Protein AF-A0A536AG53-F1 (afdb_monomer)

Radius of gyration: 22.75 Å; Cα contacts (8 Å, |Δi|>4): 188; chains: 1; bounding box: 49×45×79 Å

Secondary structure (DSSP, 8-state):
---------S-SHHHHHHHHHHHHH--SSEEEEEE-SSHHHHHHHHHHHHTT-EEEEEE-----STTHHHHHHHHHHHHHHHT--EEE--EE----HHHHHHHHHHHHHTT--GGGGG---SEETTEE-TTTT--HHHHHHHHHTTT------GGGG-TTSHHHHIIIIIHHHH--

Mean predicted aligned error: 12.61 Å

pLDDT: mean 75.37, std 14.5, range [31.3, 92.56]

Solvent-accessible surface area (backbone atoms only — not comparable to full-atom values): 10532 Å² total; per-residue (Å²): 137,85,81,82,78,81,79,82,74,81,82,58,57,69,32,52,54,53,50,57,56,47,63,76,75,49,95,62,81,64,46,80,39,70,31,71,64,45,70,68,36,48,50,53,53,49,32,42,51,75,65,67,51,51,54,35,40,34,42,59,77,80,71,84,56,94,63,52,76,57,41,54,49,52,47,50,54,50,27,63,73,73,72,36,57,72,48,80,64,68,49,76,42,91,44,27,31,57,58,34,52,44,48,29,52,52,26,52,78,69,68,43,59,76,80,43,60,71,53,70,69,55,62,57,87,51,40,35,28,88,33,42,88,39,44,65,69,56,53,51,49,60,30,56,79,65,74,53,82,79,86,79,64,70,73,72,72,39,63,87,41,69,62,40,36,36,63,70,56,49,50,66,59,68,77,106

Foldseek 3Di:
DDDDPDPDDPDLPVLVVLVVVCVVPDPDQEEEQEAQLDPVSLVSVVSPLVNVGRYAYEYDDPLPDPCSVVSVVVVVVSCVVSVHHYDYAQDEDQDALLNQVLQQVVCVVVPNPPVSNPTDDCDDPSYGHPHHDPDVVNVVVVCVVVVHDDDDDPVLCDVVDSSSCCVPPVPVVVVD

Structure (mmCIF, N/CA/C/O backbone):
data_AF-A0A536AG53-F1
#
_entry.id   AF-A0A536AG53-F1
#
loop_
_atom_site.group_PDB
_atom_site.id
_atom_site.type_symbol
_atom_site.label_atom_id
_atom_site.label_alt_id
_atom_site.label_comp_id
_atom_site.label_asym_id
_atom_site.label_entity_id
_atom_site.label_seq_id
_atom_site.pdbx_PDB_ins_code
_atom_site.Cartn_x
_atom_site.Cartn_y
_atom_site.Cartn_z
_atom_site.occupancy
_atom_site.B_iso_or_equiv
_atom_site.auth_seq_id
_atom_site.auth_comp_id
_atom_site.auth_asym_id
_atom_site.auth_atom_id
_atom_site.pdbx_PDB_model_num
ATOM 1 N N . MET A 1 1 ? -5.185 10.604 48.734 1.00 37.31 1 MET A N 1
ATOM 2 C CA . MET A 1 1 ? -6.315 10.344 47.817 1.00 37.31 1 MET A CA 1
ATOM 3 C C . MET A 1 1 ? -6.305 11.455 46.786 1.00 37.31 1 MET A C 1
ATOM 5 O O . MET A 1 1 ? -6.658 12.579 47.110 1.00 37.31 1 MET A O 1
ATOM 9 N N . GLY A 1 2 ? -5.699 11.176 45.631 1.00 32.25 2 GLY A N 1
ATOM 10 C CA . GLY A 1 2 ? -5.398 12.172 44.605 1.00 32.25 2 GLY A CA 1
ATOM 11 C C . GLY A 1 2 ? -6.642 12.556 43.814 1.00 32.25 2 GLY A C 1
ATOM 12 O O . GLY A 1 2 ? -7.391 11.699 43.358 1.00 32.25 2 GLY A O 1
ATOM 13 N N . SER A 1 3 ? -6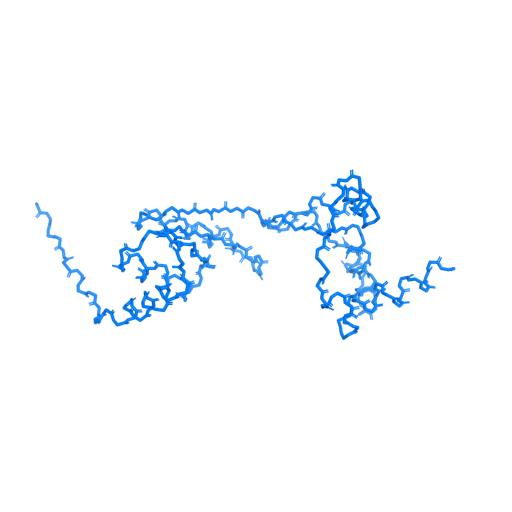.832 13.861 43.685 1.00 31.41 3 SER A N 1
ATOM 14 C CA . SER A 1 3 ? -7.812 14.552 42.860 1.00 31.41 3 SER A CA 1
ATOM 15 C C . SER A 1 3 ? -7.705 14.145 41.386 1.00 31.41 3 SER A C 1
ATOM 17 O O . SER A 1 3 ? -6.724 14.479 40.719 1.00 31.41 3 SER A O 1
ATOM 19 N N . HIS A 1 4 ? -8.730 13.475 40.857 1.00 32.75 4 HIS A N 1
ATOM 20 C CA . HIS A 1 4 ? -8.936 13.370 39.415 1.00 32.75 4 HIS A CA 1
ATOM 21 C C . HIS A 1 4 ? -9.435 14.721 38.897 1.00 32.75 4 HIS A C 1
ATOM 23 O O . HIS A 1 4 ? -10.598 15.080 39.063 1.00 32.75 4 HIS A O 1
ATOM 29 N N . SER A 1 5 ? -8.515 15.486 38.310 1.00 31.30 5 SER A N 1
ATOM 30 C CA . SER A 1 5 ? -8.828 16.671 37.517 1.00 31.30 5 SER A CA 1
ATOM 31 C C . SER A 1 5 ? -9.654 16.242 36.304 1.00 31.30 5 SER A C 1
ATOM 33 O O . SER A 1 5 ? -9.164 15.518 35.436 1.00 31.30 5 SER A O 1
ATOM 35 N N . ALA A 1 6 ? -10.923 16.648 36.280 1.00 39.31 6 ALA A N 1
ATOM 36 C CA . ALA A 1 6 ? -11.779 16.565 35.111 1.00 39.31 6 ALA A CA 1
ATOM 37 C C . ALA A 1 6 ? -11.232 17.529 34.052 1.00 39.31 6 ALA A C 1
ATOM 39 O O . ALA A 1 6 ? -11.414 18.744 34.135 1.00 39.31 6 ALA A O 1
ATOM 40 N N . PHE A 1 7 ? -10.523 16.977 33.071 1.00 36.44 7 PHE A N 1
ATOM 41 C CA . PHE A 1 7 ? -10.135 17.696 31.869 1.00 36.44 7 PHE A CA 1
ATOM 42 C C . PHE A 1 7 ? -11.410 17.905 31.038 1.00 36.44 7 PHE A C 1
ATOM 44 O O . PHE A 1 7 ? -11.862 17.002 30.338 1.00 36.44 7 PHE A O 1
ATOM 51 N N . LEU A 1 8 ? -12.054 19.063 31.198 1.00 39.12 8 LEU A N 1
ATOM 52 C CA . LEU A 1 8 ? -13.128 19.523 30.318 1.00 39.12 8 LEU A CA 1
ATOM 53 C C . LEU A 1 8 ? -12.577 19.614 28.885 1.00 39.12 8 LEU A C 1
ATOM 55 O O . LEU A 1 8 ? -11.719 20.452 28.610 1.00 39.12 8 LEU A O 1
ATOM 59 N N . ALA A 1 9 ? -13.049 18.744 27.990 1.00 43.88 9 ALA A N 1
ATOM 60 C CA . ALA A 1 9 ? -12.758 18.829 26.562 1.00 43.88 9 ALA A CA 1
ATOM 61 C C . ALA A 1 9 ? -13.658 19.895 25.890 1.00 43.88 9 ALA A C 1
ATOM 63 O O . ALA A 1 9 ? -14.809 20.062 26.304 1.00 43.88 9 ALA A O 1
ATOM 64 N N . PRO A 1 10 ? -13.160 20.628 24.877 1.00 45.66 10 PRO A N 1
ATOM 65 C CA . PRO A 1 10 ? -13.875 21.732 24.242 1.00 45.66 10 PRO A CA 1
ATOM 66 C C . PRO A 1 10 ? 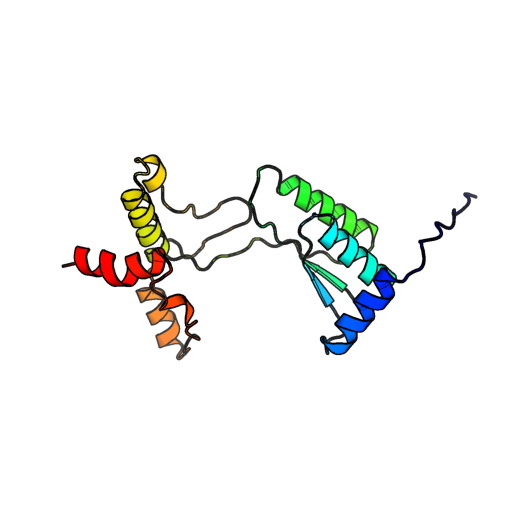-14.976 21.221 23.296 1.00 45.66 10 PRO A C 1
ATOM 68 O O . PRO A 1 10 ? -14.693 20.493 22.354 1.00 45.66 10 PRO A O 1
ATOM 71 N N . ASP A 1 11 ? -16.225 21.620 23.548 1.00 55.00 11 ASP A N 1
ATOM 72 C CA . ASP A 1 11 ? -17.434 21.625 22.696 1.00 55.00 11 ASP A CA 1
ATOM 73 C C . ASP A 1 11 ? -17.828 20.403 21.821 1.00 55.00 11 ASP A C 1
ATOM 75 O O . ASP A 1 11 ? -18.869 20.469 21.167 1.00 55.00 11 ASP A O 1
ATOM 79 N N . GLY A 1 12 ? -17.096 19.282 21.789 1.00 57.78 12 GLY A N 1
ATOM 80 C CA . GLY A 1 12 ? -17.532 17.973 21.241 1.00 57.78 12 GLY A CA 1
ATOM 81 C C . GLY A 1 12 ? -17.952 17.932 19.756 1.00 57.78 12 GLY A C 1
ATOM 82 O O . GLY A 1 12 ? -18.480 16.931 19.249 1.00 57.78 12 GLY A O 1
ATOM 83 N N . ARG A 1 13 ? -17.812 19.054 19.043 1.00 70.25 13 ARG A N 1
ATOM 84 C CA . ARG A 1 13 ? -18.371 19.266 17.702 1.00 70.25 13 ARG A CA 1
ATOM 85 C C . ARG A 1 13 ? -17.629 18.447 16.650 1.00 70.25 13 ARG A C 1
ATOM 87 O O . ARG A 1 13 ? -18.257 17.964 15.707 1.00 70.25 13 ARG A O 1
ATOM 94 N N . PHE A 1 14 ? -16.312 18.308 16.788 1.00 59.31 14 PHE A N 1
ATOM 95 C CA . PHE A 1 14 ? -15.472 17.589 15.830 1.00 59.31 14 PHE A CA 1
ATOM 96 C C . PHE A 1 14 ? -15.761 16.081 15.864 1.00 59.31 14 PHE A C 1
ATOM 98 O O . PHE A 1 14 ? -15.963 15.455 14.820 1.00 59.31 14 PHE A O 1
ATOM 105 N N . GLU A 1 15 ? -15.895 15.526 17.063 1.00 66.94 15 GLU A N 1
ATOM 106 C CA . GLU A 1 15 ? -16.233 14.134 17.359 1.00 66.94 15 GLU A CA 1
ATOM 107 C C . GLU A 1 15 ? -17.618 13.799 16.803 1.00 66.94 15 GLU A C 1
ATOM 109 O O . GLU A 1 15 ? -17.793 12.825 16.064 1.00 66.94 15 GLU A O 1
ATOM 114 N N . THR A 1 16 ? -18.593 14.666 17.091 1.00 59.56 16 THR A N 1
ATOM 115 C CA . THR A 1 16 ? -19.988 14.504 16.665 1.00 59.56 16 THR A CA 1
ATOM 116 C C . THR A 1 16 ? -20.115 14.466 15.141 1.00 59.56 16 THR A C 1
ATOM 118 O O . THR A 1 16 ? -20.754 13.565 14.593 1.00 59.56 16 THR A O 1
ATOM 121 N N . LEU A 1 17 ? -19.480 15.409 14.434 1.00 55.19 17 LEU A N 1
ATOM 122 C CA . LEU A 1 17 ? -19.538 15.480 12.969 1.00 55.19 17 LEU A CA 1
ATOM 123 C C . LEU A 1 17 ? -18.816 14.304 12.302 1.00 55.19 17 LEU A C 1
ATOM 125 O O . LEU A 1 17 ? -19.332 13.728 11.341 1.00 55.19 17 LEU A O 1
ATOM 129 N N . THR A 1 18 ? -17.650 13.926 12.829 1.00 57.41 18 THR A N 1
ATOM 130 C CA . THR A 1 18 ? -16.867 12.790 12.323 1.00 57.41 18 THR A CA 1
ATOM 131 C C . THR A 1 18 ? -17.654 11.487 12.458 1.00 57.41 18 THR A C 1
ATOM 133 O O . THR A 1 18 ? -17.761 10.712 11.503 1.00 57.41 18 THR A O 1
ATOM 136 N N . ASN A 1 19 ? -18.274 11.266 13.619 1.00 60.47 19 ASN A N 1
ATOM 137 C CA . ASN A 1 19 ? -19.044 10.056 13.878 1.00 60.47 19 ASN A CA 1
ATOM 138 C C . ASN A 1 19 ? -20.324 9.982 13.028 1.00 60.47 19 ASN A C 1
ATOM 140 O O . ASN A 1 19 ? -20.635 8.924 12.479 1.00 60.47 19 ASN A O 1
ATOM 144 N N . ALA A 1 20 ? -21.029 11.106 12.861 1.00 58.53 20 ALA A N 1
ATOM 145 C C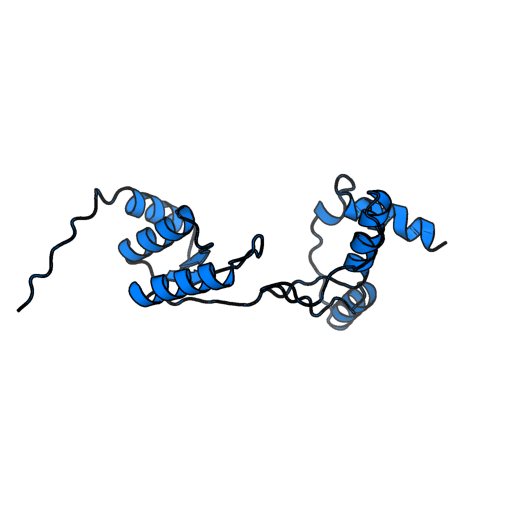A . ALA A 1 20 ? -22.224 11.180 12.021 1.00 58.53 20 ALA A CA 1
ATOM 146 C C . ALA A 1 20 ? -21.932 10.813 10.555 1.00 58.53 20 ALA A C 1
ATOM 148 O O . ALA A 1 20 ? -22.722 10.105 9.931 1.00 58.53 20 ALA A O 1
ATOM 149 N N . ARG A 1 21 ? -20.777 11.238 10.019 1.00 59.53 21 ARG A N 1
ATOM 150 C CA . ARG A 1 21 ? -20.347 10.917 8.647 1.00 59.53 21 ARG A CA 1
ATOM 151 C C . ARG A 1 21 ? -19.980 9.440 8.476 1.00 59.53 21 ARG A C 1
ATOM 153 O O . ARG A 1 21 ? -20.323 8.826 7.479 1.00 59.53 21 ARG A O 1
ATOM 160 N N . LEU A 1 22 ? -19.317 8.836 9.460 1.00 57.62 22 LEU A N 1
ATOM 161 C CA . LEU A 1 22 ? -18.980 7.407 9.399 1.00 57.62 22 LEU A CA 1
ATOM 162 C C . LEU A 1 22 ? -20.205 6.507 9.574 1.00 57.62 22 LEU A C 1
ATOM 164 O O . LEU A 1 22 ? -20.262 5.429 8.985 1.00 57.62 22 LEU A O 1
ATOM 168 N N . ALA A 1 23 ? -21.184 6.936 10.372 1.00 58.97 23 ALA A N 1
ATOM 169 C CA . ALA A 1 23 ? -22.430 6.202 10.570 1.00 58.97 23 ALA A CA 1
ATOM 170 C C . ALA A 1 23 ? -23.286 6.110 9.292 1.00 58.97 23 ALA A C 1
ATOM 172 O O . ALA A 1 23 ? -24.032 5.142 9.155 1.00 58.97 23 ALA A O 1
ATOM 173 N N . SER A 1 24 ? -23.169 7.060 8.353 1.00 55.12 24 SER A N 1
ATOM 174 C CA . SER A 1 24 ? -23.856 6.971 7.055 1.00 55.12 24 SER A CA 1
ATOM 175 C C . SER A 1 24 ? -23.180 6.012 6.071 1.00 55.12 24 SER A C 1
ATOM 177 O O . SER A 1 24 ? -23.864 5.440 5.224 1.00 55.12 24 SER A O 1
ATOM 179 N N . ASP A 1 25 ? -21.864 5.808 6.199 1.00 56.38 25 ASP A N 1
ATOM 180 C CA . ASP A 1 25 ? -21.046 5.157 5.166 1.00 56.38 25 ASP A CA 1
ATOM 181 C C . ASP A 1 25 ? -20.599 3.729 5.540 1.00 56.38 25 ASP A C 1
ATOM 183 O O . ASP A 1 25 ? -20.334 2.906 4.659 1.00 56.38 25 ASP A O 1
ATOM 187 N N . VAL A 1 26 ? -20.534 3.388 6.834 1.00 56.00 26 VAL A N 1
ATOM 188 C CA . VAL A 1 26 ? -19.971 2.114 7.316 1.00 56.00 26 VAL A CA 1
ATOM 189 C C . VAL A 1 26 ? -21.044 1.261 7.996 1.00 56.00 26 VAL A C 1
ATOM 191 O O . VAL A 1 26 ? -21.507 1.567 9.090 1.00 56.00 26 VAL A O 1
ATOM 194 N N . ARG A 1 27 ? -21.411 0.132 7.367 1.00 56.09 27 ARG A N 1
ATOM 195 C CA . ARG A 1 27 ? -22.389 -0.840 7.910 1.00 56.09 27 ARG A CA 1
ATOM 196 C C . ARG A 1 27 ? -21.846 -1.706 9.059 1.00 56.09 27 ARG A C 1
ATOM 198 O O . ARG A 1 27 ? -22.620 -2.416 9.690 1.00 56.09 27 ARG A O 1
ATOM 205 N N . ASN A 1 28 ? -20.533 -1.700 9.292 1.00 57.03 28 ASN A N 1
ATOM 206 C CA . ASN A 1 28 ? -19.843 -2.608 10.214 1.00 57.03 28 ASN A CA 1
ATOM 207 C C . ASN A 1 28 ? -19.613 -1.951 11.594 1.00 57.03 28 ASN A C 1
ATOM 209 O O . ASN A 1 28 ? -19.325 -0.754 11.638 1.00 57.03 28 ASN A O 1
ATOM 213 N N . PRO A 1 29 ? -19.680 -2.696 12.717 1.00 70.12 29 PRO A N 1
ATOM 214 C CA . PRO A 1 29 ? -19.586 -2.110 14.055 1.00 70.12 29 PRO A CA 1
ATOM 215 C C . PRO A 1 29 ? -18.163 -1.672 14.429 1.00 70.12 29 PRO A C 1
ATOM 217 O O . PRO A 1 29 ? -18.021 -0.781 15.263 1.00 70.12 29 PRO A O 1
ATOM 220 N N . ARG A 1 30 ? -17.131 -2.248 13.788 1.00 76.06 30 ARG A N 1
ATOM 221 C CA . ARG A 1 30 ? -15.715 -1.966 14.054 1.00 76.06 30 ARG A CA 1
ATOM 222 C C . ARG A 1 30 ? -15.065 -1.155 12.932 1.00 76.06 30 ARG A C 1
ATOM 224 O O . ARG A 1 30 ? -15.091 -1.577 11.775 1.00 76.06 30 ARG A O 1
ATOM 231 N N . VAL A 1 31 ? -14.444 -0.028 13.276 1.00 79.19 31 VAL A N 1
ATOM 232 C CA . VAL A 1 31 ? -13.792 0.894 12.328 1.00 79.19 31 VAL A CA 1
ATOM 233 C C . VAL A 1 31 ? -12.273 0.725 12.378 1.00 79.19 31 VAL A C 1
ATOM 235 O O . VAL A 1 31 ? -11.667 0.833 13.442 1.00 79.19 31 VAL A O 1
ATOM 238 N N . LEU A 1 32 ? -11.645 0.483 11.224 1.00 79.56 32 LEU A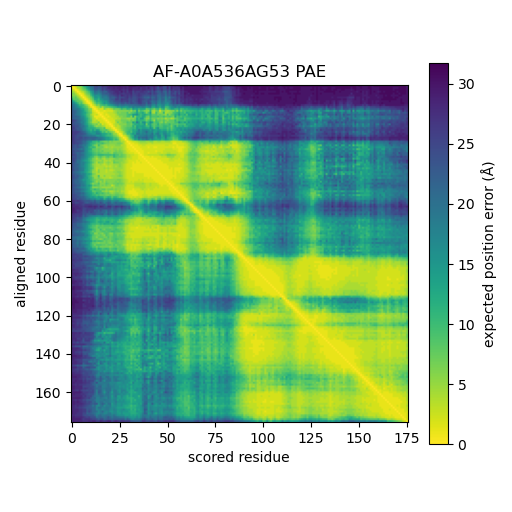 N 1
ATOM 239 C CA . LEU A 1 32 ? -10.188 0.504 11.090 1.00 79.56 32 LEU A CA 1
ATOM 240 C C . LEU A 1 32 ? -9.727 1.933 10.781 1.00 79.56 32 LEU A C 1
ATOM 242 O O . LEU A 1 32 ? -10.104 2.498 9.755 1.00 79.56 32 LEU A O 1
ATOM 246 N N . VAL A 1 33 ? -8.910 2.514 11.655 1.00 80.88 33 VAL A N 1
ATOM 247 C CA . VAL A 1 33 ? -8.407 3.885 11.526 1.00 80.88 33 VAL A CA 1
ATOM 248 C C . VAL A 1 33 ? -6.960 3.839 11.055 1.00 80.88 33 VAL A C 1
ATOM 250 O O . VAL A 1 33 ? -6.093 3.330 11.762 1.00 80.88 33 VAL A O 1
ATOM 253 N N . ALA A 1 34 ? -6.685 4.374 9.867 1.00 81.38 34 ALA A N 1
ATOM 254 C CA . ALA A 1 34 ? -5.320 4.517 9.375 1.00 81.38 34 ALA A CA 1
ATOM 255 C C . ALA A 1 34 ? -4.615 5.669 10.112 1.00 81.38 34 ALA A C 1
ATOM 257 O O . ALA A 1 34 ? -5.020 6.826 9.999 1.00 81.38 34 ALA A O 1
ATOM 258 N N . VAL A 1 35 ? -3.555 5.357 10.858 1.00 81.31 35 VAL A N 1
ATOM 259 C CA . VAL A 1 35 ? -2.794 6.328 11.655 1.00 81.31 35 VAL A CA 1
ATOM 260 C C . VAL A 1 35 ? -1.417 6.486 11.035 1.00 81.31 35 VAL A C 1
ATOM 262 O O . VAL A 1 35 ? -0.632 5.550 11.058 1.00 81.31 35 VAL A O 1
ATOM 265 N N . SER A 1 36 ? -1.089 7.653 10.485 1.00 77.38 36 SER A N 1
ATOM 266 C CA . SER A 1 36 ? 0.238 7.906 9.895 1.00 77.38 36 SER A CA 1
ATOM 267 C C . SER A 1 36 ? 1.260 8.410 10.918 1.00 77.38 36 SER A C 1
ATOM 269 O O . SER A 1 36 ? 2.448 8.465 10.619 1.00 77.38 36 SER A O 1
ATOM 271 N N . GLY A 1 37 ? 0.796 8.797 12.112 1.00 74.25 37 GLY A N 1
ATOM 272 C CA . GLY A 1 37 ? 1.585 9.494 13.132 1.00 74.25 37 GLY A CA 1
ATOM 273 C C . GLY A 1 37 ? 1.579 11.020 12.982 1.00 74.25 37 GLY A C 1
ATOM 274 O O . GLY A 1 37 ? 2.135 11.723 13.820 1.00 74.25 37 GLY A O 1
ATOM 275 N N . GLY A 1 38 ? 0.923 11.549 11.943 1.00 76.00 38 GLY A N 1
ATOM 276 C CA . GLY A 1 38 ? 0.662 12.981 11.803 1.00 76.00 38 GLY A CA 1
ATOM 277 C C . GLY A 1 38 ? -0.494 13.474 12.691 1.00 76.00 38 GLY A C 1
ATOM 278 O O . GLY A 1 38 ? -1.295 12.657 13.171 1.00 76.00 38 GLY A O 1
ATOM 279 N N . PRO A 1 39 ? -0.625 14.803 12.871 1.00 74.62 39 PRO A N 1
ATOM 280 C CA . PRO A 1 39 ? -1.642 15.414 13.729 1.00 74.62 39 PRO A CA 1
ATOM 281 C C . PRO A 1 39 ? -3.071 15.051 13.307 1.00 74.62 39 PRO A C 1
ATOM 283 O O . PRO A 1 39 ? -3.863 14.659 14.157 1.00 74.62 39 PRO A O 1
ATOM 286 N N . ASP A 1 40 ? -3.379 15.067 12.007 1.00 72.50 40 ASP A N 1
ATOM 287 C CA . ASP A 1 40 ? -4.741 14.823 11.504 1.00 72.50 40 ASP A CA 1
ATOM 288 C C . ASP A 1 40 ? -5.225 13.398 11.799 1.00 72.50 40 ASP A C 1
ATOM 290 O O . ASP A 1 40 ? -6.312 13.184 12.332 1.00 72.50 40 ASP A O 1
ATOM 294 N N . SER A 1 41 ? -4.386 12.400 11.505 1.00 75.38 41 SER A N 1
ATOM 295 C CA . SER A 1 41 ? -4.717 10.993 11.759 1.00 75.38 41 SER A CA 1
ATOM 296 C C . SER A 1 41 ? -4.796 10.666 13.256 1.00 75.38 41 SER A C 1
ATOM 298 O O . SER A 1 41 ? -5.575 9.809 13.669 1.00 75.38 41 SER A O 1
ATOM 300 N N . THR A 1 42 ? -4.026 11.391 14.073 1.00 83.38 42 THR A N 1
ATOM 301 C CA . THR A 1 42 ? -4.051 11.281 15.536 1.00 83.38 42 THR A CA 1
ATOM 302 C C . THR A 1 42 ? -5.326 11.896 16.109 1.00 83.38 42 THR A C 1
ATOM 304 O O . THR A 1 42 ? -5.975 11.279 16.951 1.00 83.38 42 THR A O 1
ATOM 307 N N . ALA A 1 43 ? -5.726 13.072 15.620 1.00 77.31 43 ALA A N 1
ATOM 308 C CA . ALA A 1 43 ? -6.971 13.727 16.008 1.00 77.31 43 ALA A CA 1
ATOM 309 C C . ALA A 1 43 ? -8.192 12.878 15.631 1.00 77.31 43 ALA A C 1
ATOM 311 O O . ALA A 1 43 ? -9.086 12.691 16.452 1.00 77.31 43 ALA A O 1
ATOM 312 N N . LEU A 1 44 ? -8.197 12.289 14.430 1.00 76.94 44 LEU A N 1
ATOM 313 C CA . LEU A 1 44 ? -9.249 11.366 14.001 1.00 76.94 44 LEU A CA 1
ATOM 314 C C . LEU A 1 44 ? -9.355 10.142 14.927 1.00 76.94 44 LEU A C 1
ATOM 316 O O . LEU A 1 44 ? -10.456 9.767 15.324 1.00 76.94 44 LEU A O 1
ATOM 320 N N . LEU A 1 45 ? -8.222 9.532 15.294 1.00 83.56 45 LEU A N 1
ATOM 321 C CA . LEU A 1 45 ? -8.193 8.387 16.208 1.00 83.56 45 LEU A CA 1
ATOM 322 C C . LEU A 1 45 ? -8.798 8.732 17.577 1.00 83.56 45 LEU A C 1
ATOM 324 O O . LEU A 1 45 ? -9.625 7.977 18.092 1.00 83.56 45 LEU A O 1
ATOM 328 N N . LEU A 1 46 ? -8.393 9.868 18.150 1.00 84.06 46 LEU A N 1
ATOM 329 C CA . LEU A 1 46 ? -8.883 10.336 19.448 1.00 84.06 46 LEU A CA 1
ATOM 330 C C . LEU A 1 46 ? -10.378 10.653 19.398 1.00 84.06 46 LEU A C 1
ATOM 332 O O . LEU A 1 46 ? -11.130 10.155 20.232 1.00 84.06 46 LEU A O 1
ATOM 336 N N . ALA A 1 47 ? -10.822 11.372 18.370 1.00 76.19 47 ALA A N 1
ATOM 337 C CA . ALA A 1 47 ? -12.219 11.754 18.228 1.00 76.19 47 ALA A CA 1
ATOM 338 C C . ALA A 1 47 ? -13.155 10.539 18.122 1.00 76.19 47 ALA A C 1
ATOM 340 O O . ALA A 1 47 ? -14.235 10.513 18.713 1.00 76.19 47 ALA A O 1
ATOM 341 N N . LEU A 1 48 ? -12.736 9.487 17.410 1.00 80.38 48 LEU A N 1
ATOM 342 C CA . LEU A 1 48 ? -13.512 8.247 17.311 1.00 80.38 48 LEU A CA 1
ATOM 343 C C . LEU A 1 48 ? -13.530 7.449 18.615 1.00 80.38 48 LEU A C 1
ATOM 345 O O . LEU A 1 48 ? -14.540 6.812 18.931 1.00 80.38 48 LEU A O 1
ATOM 349 N N . ARG A 1 49 ? -12.432 7.492 19.377 1.00 84.56 49 ARG A N 1
ATOM 350 C CA . ARG A 1 49 ? -12.351 6.867 20.698 1.00 84.56 49 ARG A CA 1
ATOM 351 C C . ARG A 1 49 ? -13.284 7.559 21.688 1.00 84.56 49 ARG A C 1
ATOM 353 O O . ARG A 1 49 ? -14.025 6.872 22.388 1.00 84.56 49 ARG A O 1
ATOM 360 N N . GLU A 1 50 ? -13.269 8.887 21.722 1.00 82.12 50 GLU A N 1
ATOM 361 C CA . GLU A 1 50 ? -14.140 9.698 22.583 1.00 82.12 50 GLU A CA 1
ATOM 362 C C . GLU A 1 50 ? -15.617 9.558 22.204 1.00 82.12 50 GLU A C 1
ATOM 364 O O . GLU A 1 50 ? -16.474 9.477 23.082 1.00 82.12 50 GLU A O 1
ATOM 369 N N . ALA A 1 51 ? -15.919 9.391 20.913 1.00 78.69 51 ALA A N 1
ATOM 370 C CA . ALA A 1 51 ? -17.261 9.062 20.432 1.00 78.69 51 ALA A CA 1
ATOM 371 C C . ALA A 1 51 ? -17.731 7.631 20.790 1.00 78.69 51 ALA A C 1
ATOM 373 O O . ALA A 1 51 ? -18.829 7.231 20.394 1.00 78.69 51 ALA A O 1
ATOM 374 N N . GLY A 1 52 ? -16.920 6.838 21.502 1.00 79.19 52 GLY A N 1
ATOM 375 C CA . GLY A 1 52 ? -17.293 5.512 22.002 1.00 79.19 52 GLY A CA 1
ATOM 376 C C . GLY A 1 52 ? -17.388 4.424 20.929 1.00 79.19 52 GLY A C 1
ATOM 377 O O . GLY A 1 52 ? -18.076 3.423 21.132 1.00 79.19 52 GLY A O 1
ATOM 378 N N . ARG A 1 53 ? -16.735 4.601 19.774 1.00 80.31 53 ARG A N 1
ATOM 379 C CA . ARG A 1 53 ? -16.768 3.612 18.686 1.00 80.31 53 ARG A CA 1
ATOM 380 C C . ARG A 1 53 ? -15.847 2.425 18.977 1.00 80.31 53 ARG A C 1
ATOM 382 O O . ARG A 1 53 ? -14.787 2.578 19.583 1.00 80.31 53 ARG A O 1
ATOM 389 N N . ASP A 1 54 ? -16.237 1.244 18.498 1.00 83.19 54 ASP A N 1
ATOM 390 C CA . ASP A 1 54 ? -15.338 0.090 18.435 1.00 83.19 54 ASP A CA 1
ATOM 391 C C . ASP A 1 54 ? -14.341 0.336 17.298 1.00 83.19 54 ASP A C 1
ATOM 393 O O . ASP A 1 54 ? -14.705 0.331 16.120 1.00 83.19 54 ASP A O 1
ATOM 397 N N . ILE A 1 55 ? -13.095 0.645 17.650 1.00 85.44 55 ILE A N 1
ATOM 398 C CA . ILE A 1 55 ? -12.063 1.029 16.688 1.00 85.44 55 ILE A CA 1
ATOM 399 C C . ILE A 1 55 ? -10.798 0.199 16.860 1.00 85.44 55 ILE A C 1
ATOM 401 O O . ILE A 1 55 ? -10.435 -0.206 17.964 1.00 85.44 55 ILE A O 1
ATOM 405 N N . VAL A 1 56 ? -10.104 -0.008 15.746 1.00 86.62 56 VAL A N 1
ATOM 406 C CA . VAL A 1 56 ? -8.756 -0.579 15.684 1.00 86.62 56 VAL A CA 1
ATOM 407 C C . VAL A 1 56 ? -7.887 0.393 14.903 1.00 86.62 56 VAL A C 1
ATOM 409 O O . VAL A 1 56 ? -8.297 0.879 13.851 1.00 86.62 56 VAL A O 1
ATOM 412 N N . ALA A 1 57 ? -6.692 0.689 15.401 1.00 86.06 57 ALA A N 1
ATOM 413 C CA . ALA A 1 57 ? -5.722 1.492 14.673 1.00 86.06 57 ALA A CA 1
ATOM 414 C C . ALA A 1 57 ? -4.881 0.591 13.759 1.00 86.06 57 ALA A C 1
ATOM 416 O O . ALA A 1 57 ? -4.423 -0.472 14.176 1.00 86.06 57 ALA A O 1
ATOM 417 N N . ALA A 1 58 ? -4.638 1.032 12.530 1.00 84.25 58 ALA A N 1
ATOM 418 C CA . ALA A 1 58 ? -3.619 0.474 11.651 1.00 84.25 58 ALA A CA 1
ATOM 419 C C . ALA A 1 58 ? -2.579 1.554 11.369 1.00 84.25 58 ALA A C 1
ATOM 421 O O . ALA A 1 58 ? -2.890 2.574 10.748 1.00 84.25 58 ALA A O 1
ATOM 422 N N . HIS A 1 59 ? -1.347 1.340 11.826 1.00 80.56 59 HIS A N 1
ATOM 423 C CA . HIS A 1 59 ? -0.239 2.205 11.442 1.00 80.56 59 HIS A CA 1
ATOM 424 C C . HIS A 1 59 ? 0.418 1.650 10.184 1.00 80.56 59 HIS A C 1
ATOM 426 O O . HIS A 1 59 ? 1.031 0.582 10.214 1.00 80.56 59 HIS A O 1
ATOM 432 N N . TYR A 1 60 ? 0.291 2.392 9.085 1.00 70.06 60 TYR A N 1
ATOM 433 C CA . TYR A 1 60 ? 1.021 2.119 7.856 1.00 70.06 60 TYR A CA 1
ATOM 434 C C . TYR A 1 60 ? 2.197 3.075 7.767 1.00 70.06 60 TYR A C 1
ATOM 436 O O . TYR A 1 60 ? 2.035 4.274 7.531 1.00 70.06 60 TYR A O 1
ATOM 444 N N . ASP A 1 61 ? 3.393 2.532 7.942 1.00 63.84 61 ASP A N 1
ATOM 445 C CA . ASP A 1 61 ? 4.601 3.299 7.720 1.00 63.84 61 ASP A CA 1
ATOM 446 C C . ASP A 1 61 ? 4.838 3.459 6.211 1.00 63.84 61 ASP A C 1
ATOM 448 O O . ASP A 1 61 ? 5.261 2.534 5.514 1.00 63.84 61 ASP A O 1
ATOM 452 N N . HIS A 1 62 ? 4.542 4.651 5.690 1.00 55.81 62 HIS A N 1
ATOM 453 C CA . HIS A 1 62 ? 4.749 4.986 4.282 1.00 55.81 62 HIS A CA 1
ATOM 454 C C . HIS A 1 62 ? 6.233 5.219 3.912 1.00 55.81 62 HIS A C 1
ATOM 456 O O . HIS A 1 62 ? 6.514 5.577 2.769 1.00 55.81 62 HIS A O 1
ATOM 462 N N . ALA A 1 63 ? 7.179 5.002 4.840 1.00 53.72 63 ALA A N 1
ATOM 463 C CA . ALA A 1 63 ? 8.642 5.036 4.695 1.00 53.72 63 ALA A CA 1
ATOM 464 C C . ALA A 1 63 ? 9.204 6.166 3.812 1.00 53.72 63 ALA A C 1
ATOM 466 O O . ALA A 1 63 ? 10.152 5.972 3.047 1.00 53.72 63 ALA A O 1
ATOM 467 N N . LEU A 1 64 ? 8.628 7.365 3.911 1.00 52.25 64 LEU A N 1
ATOM 468 C CA . LEU A 1 64 ? 9.083 8.510 3.123 1.00 52.25 64 LEU A CA 1
ATOM 469 C C . LEU A 1 64 ? 10.211 9.319 3.789 1.00 52.25 64 LEU A C 1
ATOM 471 O O . LEU A 1 64 ? 10.707 10.236 3.136 1.00 52.25 64 LEU A O 1
ATOM 475 N N . ARG A 1 65 ? 10.647 9.017 5.030 1.00 50.50 65 ARG A N 1
ATOM 476 C CA . ARG A 1 65 ? 11.748 9.725 5.734 1.00 50.50 65 ARG A CA 1
ATOM 477 C C . ARG A 1 65 ? 12.452 8.848 6.786 1.00 50.50 65 ARG A C 1
ATOM 479 O O . ARG A 1 65 ? 11.822 7.959 7.353 1.00 50.50 65 ARG A O 1
ATOM 486 N N . ASP A 1 66 ? 13.722 9.145 7.081 1.00 49.19 66 ASP A N 1
ATOM 487 C CA . ASP A 1 66 ? 14.437 8.614 8.255 1.00 49.19 66 ASP A CA 1
ATOM 488 C C . ASP A 1 66 ? 13.695 8.995 9.554 1.00 49.19 66 ASP A C 1
ATOM 490 O O . ASP A 1 66 ? 13.235 10.130 9.695 1.00 49.19 66 ASP A O 1
ATOM 494 N N . GLY A 1 67 ? 13.565 8.055 10.501 1.00 58.44 67 GLY A N 1
ATOM 495 C CA . GLY A 1 67 ? 12.844 8.249 11.776 1.00 58.44 67 GLY A CA 1
ATOM 496 C C . GLY A 1 67 ? 11.490 7.538 11.888 1.00 58.44 67 GLY A C 1
ATOM 497 O O . GLY A 1 67 ? 10.774 7.716 12.872 1.00 58.44 67 GLY A O 1
ATOM 498 N N . SER A 1 68 ? 11.142 6.707 10.912 1.00 63.19 68 SER A N 1
ATOM 499 C CA . SER A 1 68 ? 9.852 6.025 10.843 1.00 63.19 68 SER A CA 1
ATOM 500 C C . SER A 1 68 ? 9.621 5.017 11.990 1.00 63.19 68 SER A C 1
ATOM 502 O O . SER A 1 68 ? 8.538 4.977 12.573 1.00 63.19 68 SER A O 1
ATOM 504 N N . ASP A 1 69 ? 10.689 4.366 12.469 1.00 68.06 69 ASP A N 1
ATOM 505 C CA . ASP A 1 69 ? 10.682 3.547 13.694 1.00 68.06 69 ASP A CA 1
ATOM 506 C C . ASP A 1 69 ? 10.296 4.339 14.958 1.00 68.06 69 ASP A C 1
ATOM 508 O O . ASP A 1 69 ? 9.760 3.779 15.918 1.00 68.06 69 ASP A O 1
ATOM 512 N N . ALA A 1 70 ? 10.608 5.639 15.014 1.00 74.62 70 ALA A N 1
ATOM 513 C CA . ALA A 1 70 ? 10.224 6.488 16.141 1.00 74.62 70 ALA A CA 1
ATOM 514 C C . ALA A 1 70 ? 8.733 6.835 16.085 1.00 74.62 70 ALA A C 1
ATOM 516 O O . ALA A 1 70 ? 8.064 6.803 17.116 1.00 74.62 70 ALA A O 1
ATOM 517 N N . VAL A 1 71 ? 8.204 7.083 14.885 1.00 76.69 71 VAL A N 1
ATOM 518 C CA . VAL A 1 71 ? 6.776 7.346 14.667 1.00 76.69 71 VAL A CA 1
ATOM 519 C C . VAL A 1 71 ? 5.941 6.107 14.993 1.00 76.69 71 VAL A C 1
ATOM 521 O O . VAL A 1 71 ? 4.963 6.209 15.731 1.00 76.69 71 VAL A O 1
ATOM 524 N N . ALA A 1 72 ? 6.361 4.924 14.538 1.00 77.19 72 ALA A N 1
ATOM 525 C CA . ALA A 1 72 ? 5.682 3.671 14.859 1.00 77.19 72 ALA A CA 1
ATOM 526 C C . ALA A 1 72 ? 5.617 3.424 16.377 1.00 77.19 72 ALA A C 1
ATOM 528 O O . ALA A 1 72 ? 4.563 3.061 16.903 1.00 77.19 72 ALA A O 1
ATOM 529 N N . ARG A 1 73 ? 6.716 3.693 17.102 1.00 82.12 73 ARG A N 1
ATOM 530 C CA . ARG A 1 73 ? 6.747 3.624 18.573 1.00 82.12 73 ARG A CA 1
ATOM 531 C C . ARG A 1 73 ? 5.806 4.634 19.224 1.00 82.12 73 ARG A C 1
ATOM 533 O O . ARG A 1 73 ? 5.047 4.253 20.107 1.00 82.12 73 ARG A O 1
ATOM 540 N N . GLN A 1 74 ? 5.795 5.882 18.759 1.00 85.25 74 GLN A N 1
ATOM 541 C CA . GLN A 1 74 ? 4.884 6.910 19.276 1.00 85.25 74 GLN A CA 1
ATOM 542 C C . GLN A 1 74 ? 3.410 6.53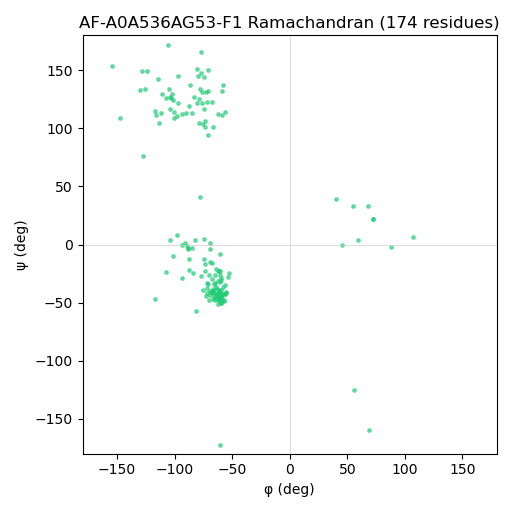4 19.080 1.00 85.25 74 GLN A C 1
ATOM 544 O O . GLN A 1 74 ? 2.598 6.710 19.991 1.00 85.25 74 GLN A O 1
ATOM 549 N N . VAL A 1 75 ? 3.055 5.978 17.918 1.00 86.62 75 VAL A N 1
ATOM 550 C CA . VAL A 1 75 ? 1.690 5.504 17.647 1.00 86.62 75 VAL A CA 1
ATOM 551 C C . VAL A 1 75 ? 1.341 4.305 18.534 1.00 86.62 75 VAL A C 1
ATOM 553 O O . VAL A 1 75 ? 0.235 4.261 19.076 1.00 86.62 75 VAL A O 1
ATOM 556 N N . ALA A 1 76 ? 2.277 3.376 18.749 1.00 86.25 76 ALA A N 1
ATOM 557 C CA . ALA A 1 76 ? 2.098 2.251 19.668 1.00 86.25 76 ALA A CA 1
ATOM 558 C C . ALA A 1 76 ? 1.866 2.698 21.115 1.00 86.25 76 ALA A C 1
ATOM 560 O O . ALA A 1 76 ? 0.910 2.248 21.749 1.00 86.25 76 ALA A O 1
ATOM 561 N N . GLU A 1 77 ? 2.675 3.632 21.614 1.00 90.94 77 GLU A N 1
ATOM 562 C CA . GLU A 1 77 ? 2.522 4.208 22.953 1.00 90.94 77 GLU A CA 1
ATOM 563 C C . GLU A 1 77 ? 1.187 4.944 23.115 1.00 90.94 77 GLU A C 1
ATOM 565 O O . GLU A 1 77 ? 0.521 4.808 24.145 1.00 90.94 77 GLU A O 1
ATOM 570 N N . LEU A 1 78 ? 0.762 5.702 22.098 1.00 90.25 78 LEU A N 1
ATOM 571 C CA . LEU A 1 78 ? -0.537 6.369 22.099 1.00 90.25 78 LEU A CA 1
ATOM 572 C C . LEU A 1 78 ? -1.682 5.353 22.168 1.00 90.25 78 LEU A C 1
ATOM 574 O O . LEU A 1 78 ? -2.541 5.484 23.037 1.00 90.25 78 LEU A O 1
ATOM 578 N N . CYS A 1 79 ? -1.685 4.349 21.287 1.00 90.12 79 CYS A N 1
ATOM 579 C CA . CYS A 1 79 ? -2.740 3.336 21.222 1.00 90.12 79 CYS A CA 1
ATOM 580 C C . CYS A 1 79 ? -2.846 2.545 22.533 1.00 90.12 79 CYS A C 1
ATOM 582 O O . CYS A 1 79 ? -3.950 2.369 23.056 1.00 90.12 79 CYS A O 1
ATOM 584 N N . ALA A 1 80 ? -1.703 2.163 23.115 1.00 91.50 80 ALA A N 1
ATOM 585 C CA . ALA A 1 80 ? -1.644 1.516 24.423 1.00 91.50 80 ALA A CA 1
ATOM 586 C C . ALA A 1 80 ? -2.239 2.403 25.529 1.00 91.50 80 ALA A C 1
ATOM 588 O O . ALA A 1 80 ? -3.029 1.925 26.343 1.00 91.50 80 ALA A O 1
ATOM 589 N N . ARG A 1 81 ? -1.926 3.707 25.526 1.00 92.56 81 ARG A N 1
ATOM 590 C CA . ARG A 1 81 ? -2.438 4.669 26.515 1.00 92.56 81 ARG A CA 1
ATOM 591 C C . ARG A 1 81 ? -3.955 4.856 26.445 1.00 92.56 81 ARG A C 1
ATOM 593 O O . ARG A 1 81 ? -4.585 5.021 27.485 1.00 92.56 81 ARG A O 1
ATOM 600 N N . ILE A 1 82 ? -4.543 4.840 25.249 1.00 91.50 82 ILE A N 1
ATOM 601 C CA . ILE A 1 82 ? -5.991 5.060 25.060 1.00 91.50 82 ILE A CA 1
ATOM 602 C C . ILE A 1 82 ? -6.815 3.760 25.026 1.00 91.50 82 ILE A C 1
ATOM 604 O O . ILE A 1 82 ? -8.044 3.805 24.895 1.00 91.50 82 ILE A O 1
ATOM 608 N N . GLY A 1 83 ? -6.155 2.604 25.160 1.00 88.62 83 GLY A N 1
ATOM 609 C CA . GLY A 1 83 ? -6.790 1.287 25.144 1.00 88.62 83 GLY A CA 1
ATOM 610 C C . GLY A 1 83 ? -7.365 0.902 23.780 1.00 88.62 83 GLY A C 1
ATOM 611 O O . GLY A 1 83 ? -8.406 0.252 23.723 1.00 88.62 83 GLY A O 1
ATOM 612 N N . VAL A 1 84 ? -6.725 1.333 22.689 1.00 89.00 84 VAL A N 1
ATOM 613 C CA . VAL A 1 84 ? -7.122 0.989 21.316 1.00 89.00 84 VAL A CA 1
ATOM 614 C C . VAL A 1 84 ? -6.159 -0.069 20.767 1.00 89.00 84 VAL A C 1
ATOM 616 O O . VAL A 1 84 ? -4.948 0.155 20.799 1.00 89.00 84 VAL A O 1
ATOM 619 N N . PRO A 1 85 ? -6.647 -1.214 2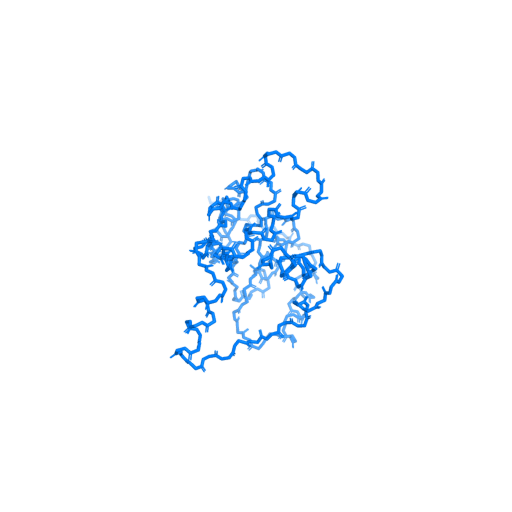0.249 1.00 87.31 85 PRO A N 1
ATOM 620 C CA . PRO A 1 85 ? -5.790 -2.197 19.594 1.00 87.31 85 PRO A CA 1
ATOM 621 C C . PRO A 1 85 ? -5.055 -1.580 18.400 1.00 87.31 85 PRO A C 1
ATOM 623 O O . PRO A 1 85 ? -5.681 -0.933 17.558 1.00 87.31 85 PRO A O 1
ATOM 626 N N . LEU A 1 86 ? -3.744 -1.808 18.316 1.00 85.88 86 LEU A N 1
ATOM 627 C CA . LEU A 1 86 ? -2.910 -1.371 17.200 1.00 85.88 86 LEU A CA 1
ATOM 628 C C . LEU A 1 86 ? -2.435 -2.570 16.384 1.00 85.88 86 LEU A C 1
ATOM 630 O O . LEU A 1 86 ? -1.858 -3.513 16.920 1.00 85.88 86 LEU A O 1
ATOM 634 N N . ILE A 1 87 ? -2.627 -2.479 15.073 1.00 81.75 87 ILE A N 1
ATOM 635 C CA . ILE A 1 87 ? -2.025 -3.357 14.079 1.00 81.75 87 ILE A CA 1
ATOM 636 C C . ILE A 1 87 ? -0.832 -2.609 13.468 1.00 81.75 87 ILE A C 1
ATOM 638 O O . ILE A 1 87 ? -0.999 -1.582 12.804 1.00 81.75 87 ILE A O 1
ATOM 642 N N . THR A 1 88 ? 0.374 -3.120 13.709 1.00 68.88 88 THR A N 1
ATOM 643 C CA . THR A 1 88 ? 1.624 -2.673 13.072 1.00 68.88 88 THR A CA 1
ATOM 644 C C . THR A 1 88 ? 2.146 -3.790 12.192 1.00 68.88 88 THR A C 1
ATOM 646 O O . THR A 1 88 ? 2.694 -4.765 12.700 1.00 68.88 88 THR A O 1
ATOM 649 N N . GLU A 1 89 ? 1.992 -3.646 10.879 1.00 68.00 89 GLU A N 1
ATOM 650 C CA . GLU A 1 89 ? 2.362 -4.687 9.921 1.00 68.00 89 GLU A CA 1
ATOM 651 C C . GLU A 1 89 ? 3.355 -4.172 8.884 1.00 68.00 89 GLU A C 1
ATOM 653 O O . GLU A 1 89 ? 3.355 -3.000 8.500 1.00 68.00 89 GLU A O 1
ATOM 658 N N . ARG A 1 90 ? 4.216 -5.076 8.408 1.00 61.28 90 ARG A N 1
ATOM 659 C CA . ARG A 1 90 ? 5.096 -4.796 7.267 1.00 61.28 90 ARG A CA 1
ATOM 660 C C . ARG A 1 90 ? 4.285 -4.911 5.984 1.00 61.28 90 ARG A C 1
ATOM 662 O O . ARG A 1 90 ? 3.583 -5.898 5.781 1.00 61.28 90 ARG A O 1
ATOM 669 N N . LEU A 1 91 ? 4.422 -3.939 5.086 1.00 65.19 91 LEU A N 1
ATOM 670 C CA . LEU A 1 91 ? 3.687 -3.965 3.828 1.00 65.19 91 LEU A CA 1
ATOM 671 C C . LEU A 1 91 ? 4.445 -4.804 2.794 1.00 65.19 91 LEU A C 1
ATOM 673 O O . LEU A 1 91 ? 5.532 -4.432 2.339 1.00 65.19 91 LEU A O 1
ATOM 677 N N . ALA A 1 92 ? 3.853 -5.933 2.413 1.00 60.12 92 ALA A N 1
ATOM 678 C CA . ALA A 1 92 ? 4.306 -6.714 1.274 1.00 60.12 92 ALA A CA 1
ATOM 679 C C . ALA A 1 92 ? 3.779 -6.093 -0.023 1.00 60.12 92 ALA A C 1
ATOM 681 O O . ALA A 1 92 ? 2.573 -5.951 -0.215 1.00 60.12 92 ALA A O 1
ATOM 682 N N . LEU A 1 93 ? 4.691 -5.721 -0.916 1.00 76.50 93 LEU A N 1
ATOM 683 C CA . LEU A 1 93 ? 4.363 -5.178 -2.228 1.00 76.50 93 LEU A CA 1
ATOM 684 C C . LEU A 1 93 ? 4.604 -6.242 -3.298 1.00 76.50 93 LEU A C 1
ATOM 686 O O . LEU A 1 93 ? 5.668 -6.864 -3.331 1.00 76.50 93 LEU A O 1
ATOM 690 N N . ALA A 1 94 ? 3.646 -6.392 -4.211 1.00 80.06 94 ALA A N 1
ATOM 691 C CA . ALA A 1 94 ? 3.695 -7.333 -5.330 1.00 80.06 94 ALA A CA 1
ATOM 692 C C . ALA A 1 94 ? 4.577 -6.832 -6.495 1.00 80.06 94 ALA A C 1
ATOM 694 O O . ALA A 1 94 ? 4.205 -6.946 -7.659 1.00 80.06 94 ALA A O 1
ATOM 695 N N . HIS A 1 95 ? 5.730 -6.233 -6.182 1.00 84.44 95 HIS A N 1
ATOM 696 C CA . HIS A 1 95 ? 6.710 -5.857 -7.199 1.00 84.44 95 HIS A CA 1
ATOM 697 C C . HIS A 1 95 ? 7.413 -7.106 -7.733 1.00 84.44 95 HIS A C 1
ATOM 699 O O . HIS A 1 95 ? 7.899 -7.920 -6.950 1.00 84.44 95 HIS A O 1
ATOM 705 N N . THR A 1 96 ? 7.483 -7.200 -9.053 1.00 84.69 96 THR A N 1
ATOM 706 C CA . THR A 1 96 ? 8.042 -8.309 -9.838 1.00 84.69 96 THR A CA 1
ATOM 707 C C . THR A 1 96 ? 9.401 -7.957 -10.440 1.00 84.69 96 THR A C 1
ATOM 709 O O . TH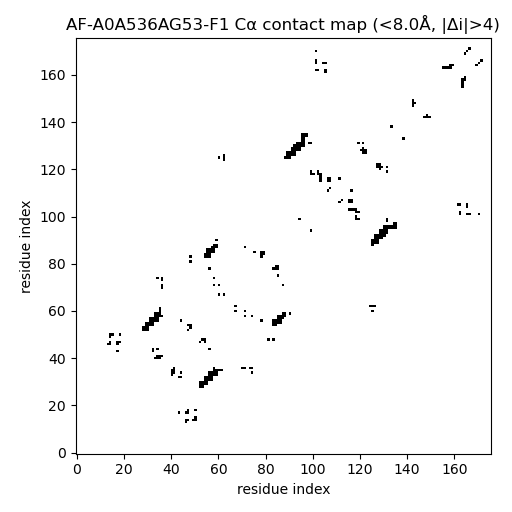R A 1 96 ? 9.815 -6.792 -10.409 1.00 84.69 96 THR A O 1
ATOM 712 N N . ALA A 1 97 ? 10.076 -8.944 -11.033 1.00 87.00 97 ALA A N 1
ATOM 713 C CA . ALA A 1 97 ? 11.303 -8.742 -11.805 1.00 87.00 97 ALA A CA 1
ATOM 714 C C . ALA A 1 97 ? 11.105 -7.714 -12.937 1.00 87.00 97 ALA A C 1
ATOM 716 O O . ALA A 1 97 ? 11.928 -6.811 -13.105 1.00 87.00 97 ALA A O 1
ATOM 717 N N . ASP A 1 98 ? 9.965 -7.762 -13.637 1.00 89.69 98 ASP A N 1
ATOM 718 C CA . ASP A 1 98 ? 9.587 -6.777 -14.656 1.00 89.69 98 ASP A CA 1
ATOM 719 C C . ASP A 1 98 ? 9.605 -5.339 -14.108 1.00 89.69 98 ASP A C 1
ATOM 721 O O . ASP A 1 98 ? 10.107 -4.426 -14.761 1.00 89.69 98 ASP A O 1
ATOM 725 N N . ASP A 1 99 ? 9.115 -5.113 -12.883 1.00 90.38 99 ASP A N 1
ATOM 726 C CA . ASP A 1 99 ? 9.065 -3.768 -12.292 1.00 90.38 99 ASP A CA 1
ATOM 727 C C . ASP A 1 99 ? 10.467 -3.229 -11.940 1.00 90.38 99 ASP A C 1
ATOM 729 O O . ASP A 1 99 ? 10.682 -2.008 -11.915 1.00 90.38 99 ASP A O 1
ATOM 733 N N . VAL A 1 100 ? 11.433 -4.124 -11.687 1.00 90.38 100 VAL A N 1
ATOM 734 C CA . VAL A 1 100 ? 12.855 -3.773 -11.534 1.00 90.38 100 VAL A CA 1
ATOM 735 C C . VAL A 1 100 ? 13.437 -3.351 -12.875 1.00 90.38 100 VAL A C 1
ATOM 737 O O . VAL A 1 100 ? 14.060 -2.291 -12.950 1.00 90.38 100 VAL A O 1
ATOM 740 N N . VAL A 1 101 ? 13.193 -4.130 -13.932 1.00 91.06 101 VAL A N 1
ATOM 741 C CA . VAL A 1 101 ? 13.654 -3.830 -15.297 1.00 91.06 101 VAL A CA 1
ATOM 742 C C . VAL A 1 101 ? 13.088 -2.491 -15.777 1.00 91.06 101 VAL A C 1
ATOM 744 O O . VAL A 1 101 ? 13.846 -1.606 -16.180 1.00 91.06 101 VAL A O 1
ATOM 747 N N . GLU A 1 102 ? 11.774 -2.289 -15.645 1.00 91.56 102 GLU A N 1
ATOM 748 C CA . GLU A 1 102 ? 11.099 -1.032 -15.986 1.00 91.56 102 GLU A CA 1
ATOM 749 C C . GLU A 1 102 ? 11.705 0.165 -15.231 1.00 91.56 102 GLU A C 1
ATOM 751 O O . GLU A 1 102 ? 11.914 1.239 -15.801 1.00 91.56 102 GLU A O 1
ATOM 756 N N . GLY A 1 103 ? 11.996 -0.012 -13.937 1.00 89.62 103 GLY A N 1
ATOM 757 C CA . GLY A 1 103 ? 12.637 1.005 -13.105 1.00 89.62 103 GLY A CA 1
ATOM 758 C C . GLY A 1 103 ? 14.051 1.351 -13.572 1.00 89.62 103 GLY A C 1
ATOM 759 O O . GLY A 1 103 ? 14.382 2.532 -13.688 1.00 89.62 103 GLY A O 1
ATOM 760 N N . SER A 1 104 ? 14.859 0.339 -13.884 1.00 89.19 104 SER A N 1
ATOM 761 C CA . SER A 1 104 ? 16.228 0.513 -14.378 1.00 89.19 104 SER A CA 1
ATOM 762 C C . SER A 1 104 ? 16.262 1.250 -15.718 1.00 89.19 104 SER A C 1
ATOM 764 O O . SER A 1 104 ? 17.023 2.206 -15.866 1.00 89.19 104 SER A O 1
ATOM 766 N N . VAL A 1 105 ? 15.385 0.888 -16.662 1.00 89.56 105 VAL A N 1
ATOM 767 C CA . VAL A 1 105 ? 15.265 1.595 -17.949 1.00 89.56 105 VAL A CA 1
ATOM 768 C C . VAL A 1 105 ? 14.841 3.047 -17.743 1.00 89.56 105 VAL A C 1
ATOM 770 O O . VAL A 1 105 ? 15.425 3.950 -18.339 1.00 89.56 105 VAL A O 1
ATOM 773 N N . LEU A 1 106 ? 13.884 3.314 -16.850 1.00 88.94 106 LEU A N 1
ATOM 774 C CA . LEU A 1 106 ? 13.503 4.692 -16.532 1.00 88.94 106 LEU A CA 1
ATOM 775 C C . LEU A 1 106 ? 14.646 5.512 -15.938 1.00 88.94 106 LEU A C 1
ATOM 777 O O . LEU A 1 106 ? 14.768 6.692 -16.263 1.00 88.94 106 LEU A O 1
ATOM 781 N N . HIS A 1 107 ? 15.457 4.928 -15.059 1.00 87.88 107 HIS A N 1
ATOM 782 C CA . HIS A 1 107 ? 16.611 5.619 -14.488 1.00 87.88 107 HIS A CA 1
ATOM 783 C C . HIS A 1 107 ? 17.676 5.919 -15.547 1.00 87.88 107 HIS A C 1
ATOM 785 O O . HIS A 1 107 ? 18.203 7.032 -15.561 1.00 87.88 107 HIS A O 1
ATOM 791 N N . LEU A 1 108 ? 17.924 4.987 -16.473 1.00 87.31 108 LEU A N 1
ATOM 792 C CA . LEU A 1 108 ? 18.811 5.215 -17.617 1.00 87.31 108 LEU A CA 1
ATOM 793 C C . LEU A 1 108 ? 18.322 6.374 -18.489 1.00 87.31 108 LEU A C 1
ATOM 795 O O . LEU A 1 108 ? 19.072 7.313 -18.743 1.00 87.31 108 LEU A O 1
ATOM 799 N N . LEU A 1 109 ? 17.044 6.357 -18.879 1.00 87.75 109 LEU A N 1
ATOM 800 C CA . LEU A 1 109 ? 16.444 7.405 -19.715 1.00 87.75 109 LEU A CA 1
ATOM 801 C C . LEU A 1 109 ? 16.440 8.786 -19.043 1.00 87.75 109 LEU A C 1
ATOM 803 O O . LEU A 1 109 ? 16.373 9.805 -19.724 1.00 87.75 109 LEU A O 1
ATOM 807 N N . ARG A 1 110 ? 16.510 8.835 -17.709 1.00 87.31 110 ARG A N 1
ATOM 808 C CA . ARG A 1 110 ? 16.565 10.076 -16.922 1.00 87.31 110 ARG A CA 1
ATOM 809 C C . ARG A 1 110 ? 17.988 10.568 -16.648 1.00 87.31 110 ARG A C 1
ATOM 811 O O . ARG A 1 110 ? 18.144 11.574 -15.963 1.00 87.31 110 ARG A O 1
ATOM 818 N N . GLY A 1 111 ? 19.014 9.876 -17.146 1.00 84.50 111 GLY A N 1
ATOM 819 C CA . GLY A 1 111 ? 20.410 10.255 -16.924 1.00 84.50 111 GLY A CA 1
ATOM 820 C C . GLY A 1 111 ? 20.900 9.991 -15.499 1.00 84.50 111 GLY A C 1
ATOM 821 O O . GLY A 1 111 ? 21.863 10.611 -15.049 1.00 84.50 111 GLY A O 1
ATOM 822 N N . CYS A 1 112 ? 20.256 9.084 -14.758 1.00 76.38 112 CYS A N 1
ATOM 823 C CA . CYS A 1 112 ? 20.791 8.636 -13.479 1.00 76.38 112 CYS A CA 1
ATOM 824 C C . CYS A 1 112 ? 22.016 7.750 -13.759 1.00 76.38 112 CYS A C 1
ATOM 826 O O . CYS A 1 112 ? 21.899 6.753 -14.468 1.00 76.38 112 CYS A O 1
ATOM 828 N N . GLY A 1 113 ? 23.187 8.098 -13.215 1.00 71.31 113 GLY A N 1
ATOM 829 C CA . GLY A 1 113 ? 24.399 7.276 -13.347 1.00 71.31 113 GLY A CA 1
ATOM 830 C C . GLY A 1 113 ? 24.242 5.867 -12.748 1.00 71.31 113 GLY A C 1
ATOM 831 O O . GLY A 1 113 ? 23.170 5.490 -12.281 1.00 71.31 113 GLY A O 1
ATOM 832 N N . LEU A 1 114 ? 25.327 5.088 -12.675 1.00 72.50 114 LEU A N 1
ATOM 833 C CA . LEU A 1 114 ? 25.311 3.679 -12.222 1.00 72.50 114 LEU A CA 1
ATOM 834 C C . LEU A 1 114 ? 24.629 3.446 -10.856 1.00 72.50 114 LEU A C 1
ATOM 836 O O . LEU A 1 114 ? 24.097 2.370 -10.598 1.00 72.50 114 LEU A O 1
ATOM 840 N N . ALA A 1 115 ? 24.575 4.461 -9.988 1.00 66.19 115 ALA A N 1
ATOM 841 C CA . ALA A 1 115 ? 23.820 4.406 -8.737 1.00 66.19 115 ALA A CA 1
ATOM 842 C C . ALA A 1 115 ? 22.307 4.168 -8.941 1.00 66.19 115 ALA A C 1
ATOM 844 O O . ALA A 1 115 ? 21.682 3.510 -8.109 1.00 66.19 115 ALA A O 1
ATOM 845 N N . GLY A 1 116 ? 21.728 4.657 -10.043 1.00 65.69 116 GLY A N 1
ATOM 846 C CA . GLY A 1 116 ? 20.332 4.438 -10.434 1.00 65.69 116 GLY A CA 1
ATOM 847 C C . GLY A 1 116 ? 20.048 3.027 -10.961 1.00 65.69 116 GLY A C 1
ATOM 848 O O . GLY A 1 116 ? 18.894 2.603 -10.965 1.00 65.69 116 GLY A O 1
ATOM 849 N N . LEU A 1 117 ? 21.087 2.272 -11.333 1.00 72.44 117 LEU A N 1
ATOM 850 C CA . LEU A 1 117 ? 20.983 0.880 -11.790 1.00 72.44 117 LEU A CA 1
ATOM 851 C C . LEU A 1 117 ? 20.964 -0.143 -10.654 1.00 72.44 117 LEU A C 1
ATOM 853 O O . LEU A 1 117 ? 20.785 -1.329 -10.906 1.00 72.44 117 LEU A O 1
ATOM 857 N N . ARG A 1 118 ? 21.095 0.293 -9.395 1.00 74.94 118 ARG A N 1
ATOM 858 C CA . ARG A 1 118 ? 21.009 -0.593 -8.218 1.00 74.94 118 ARG A CA 1
ATOM 859 C C . ARG A 1 118 ? 19.659 -1.308 -8.074 1.00 74.94 118 ARG A C 1
ATOM 861 O O . ARG A 1 118 ? 19.522 -2.167 -7.209 1.00 74.94 118 ARG A O 1
ATOM 868 N N . GLY A 1 119 ? 18.671 -0.953 -8.894 1.00 80.62 119 GLY A N 1
ATOM 869 C CA . GLY A 1 119 ? 17.365 -1.589 -8.904 1.00 80.62 119 GLY A CA 1
ATOM 870 C C . GLY A 1 119 ? 16.556 -1.296 -7.643 1.00 80.62 119 GLY A C 1
ATOM 871 O O . GLY A 1 119 ? 16.766 -0.309 -6.928 1.00 80.62 119 GLY A O 1
ATOM 872 N N . MET A 1 120 ? 15.574 -2.156 -7.393 1.00 84.38 120 MET A N 1
ATOM 873 C CA . MET A 1 120 ? 14.682 -2.062 -6.246 1.00 84.38 120 MET A CA 1
ATOM 874 C C . MET A 1 120 ? 15.134 -3.064 -5.176 1.00 84.38 120 MET A C 1
ATOM 876 O O . MET A 1 120 ? 15.231 -4.244 -5.487 1.00 84.38 120 MET A O 1
ATOM 880 N N . PRO A 1 121 ? 15.411 -2.651 -3.927 1.00 83.50 121 PRO A N 1
ATOM 881 C CA . PRO A 1 121 ? 15.823 -3.593 -2.890 1.00 83.50 121 PRO A CA 1
ATOM 882 C C . PRO A 1 121 ? 14.636 -4.431 -2.392 1.00 83.50 121 PRO A C 1
ATOM 884 O O . PRO A 1 121 ? 13.523 -3.912 -2.233 1.00 83.50 121 PRO A O 1
ATOM 887 N N . GLU A 1 122 ? 14.891 -5.701 -2.064 1.00 75.62 122 GLU A N 1
ATOM 888 C CA . GLU A 1 122 ? 13.900 -6.627 -1.481 1.00 75.62 122 GLU A CA 1
ATOM 889 C C . GLU A 1 122 ? 13.279 -6.089 -0.194 1.00 75.62 122 GLU A C 1
ATOM 891 O O . GLU A 1 122 ? 12.089 -6.282 0.064 1.00 75.62 122 GLU A O 1
ATOM 896 N N . ARG A 1 123 ? 14.077 -5.367 0.598 1.00 76.06 123 ARG A N 1
ATOM 897 C CA . ARG A 1 123 ? 13.654 -4.720 1.838 1.00 76.06 123 ARG A CA 1
ATOM 898 C C . ARG A 1 123 ? 14.088 -3.261 1.835 1.00 76.06 123 ARG A C 1
ATOM 900 O O . ARG A 1 123 ? 15.232 -2.944 1.519 1.00 76.06 123 ARG A O 1
ATOM 907 N N . ARG A 1 124 ? 13.168 -2.362 2.185 1.00 75.31 124 ARG A N 1
ATOM 908 C CA . ARG A 1 124 ? 13.463 -0.943 2.441 1.00 75.31 124 ARG A CA 1
ATOM 909 C C . ARG A 1 124 ? 12.509 -0.443 3.517 1.00 75.31 124 ARG A C 1
ATOM 911 O O . ARG A 1 124 ? 11.315 -0.327 3.244 1.00 75.31 124 ARG A O 1
ATOM 918 N N . GLY A 1 125 ? 13.029 -0.190 4.716 1.00 68.19 125 GLY A N 1
ATOM 919 C CA . GLY A 1 125 ? 12.200 0.076 5.893 1.00 68.19 125 GLY A CA 1
ATOM 920 C C . GLY A 1 125 ? 11.211 -1.070 6.135 1.00 68.19 125 GLY A C 1
ATOM 921 O O . GLY A 1 125 ? 11.597 -2.242 6.169 1.00 68.19 125 GLY A O 1
ATOM 922 N N . HIS A 1 126 ? 9.925 -0.735 6.217 1.00 63.41 126 HIS A N 1
ATOM 923 C CA . HIS A 1 126 ? 8.829 -1.680 6.465 1.00 63.41 126 HIS A CA 1
ATOM 924 C C . HIS A 1 126 ? 8.258 -2.316 5.191 1.00 63.41 126 HIS A C 1
ATOM 926 O O . HIS A 1 126 ? 7.405 -3.200 5.283 1.00 63.41 126 HIS A O 1
ATOM 932 N N . PHE A 1 127 ? 8.741 -1.918 4.010 1.00 66.81 127 PHE A N 1
ATOM 933 C CA . PHE A 1 127 ? 8.351 -2.538 2.749 1.00 66.81 127 PHE A CA 1
ATOM 934 C C . PHE A 1 127 ? 9.174 -3.794 2.484 1.00 66.81 127 PHE A C 1
ATOM 936 O O . PHE A 1 127 ? 10.409 -3.741 2.430 1.00 66.81 127 PHE A O 1
ATOM 943 N N . VAL A 1 128 ? 8.476 -4.898 2.234 1.00 69.75 128 VAL A N 1
ATOM 944 C CA . VAL A 1 128 ? 9.059 -6.145 1.732 1.00 69.75 128 VAL A CA 1
ATOM 945 C C . VAL A 1 128 ? 8.522 -6.424 0.334 1.00 69.75 128 VAL A C 1
ATOM 947 O O . VAL A 1 128 ? 7.366 -6.131 0.032 1.00 69.75 128 VAL A O 1
ATOM 950 N N . ARG A 1 129 ? 9.363 -6.958 -0.550 1.00 77.94 129 ARG A N 1
ATOM 951 C CA . ARG A 1 129 ? 9.004 -7.239 -1.946 1.00 77.94 129 ARG A CA 1
ATOM 952 C C . ARG A 1 129 ? 9.343 -8.693 -2.278 1.00 77.94 129 ARG A C 1
ATOM 954 O O . ARG A 1 129 ? 10.363 -8.947 -2.912 1.00 77.94 129 ARG A O 1
ATOM 961 N N . PRO A 1 130 ? 8.525 -9.658 -1.823 1.00 65.31 130 PRO A N 1
ATOM 962 C CA . PRO A 1 130 ? 8.849 -11.082 -1.937 1.00 65.31 130 PRO A CA 1
ATOM 963 C C . PRO A 1 130 ? 8.942 -11.576 -3.385 1.00 65.31 130 PRO A C 1
ATOM 965 O O . PRO A 1 130 ? 9.545 -12.607 -3.645 1.00 65.31 130 PRO A O 1
ATOM 968 N N . MET A 1 131 ? 8.331 -10.846 -4.321 1.00 80.25 131 MET A N 1
ATOM 969 C CA . MET A 1 131 ? 8.200 -11.239 -5.721 1.00 80.25 131 MET A CA 1
ATOM 970 C C . MET A 1 131 ? 9.258 -10.612 -6.640 1.00 80.25 131 MET A C 1
ATOM 972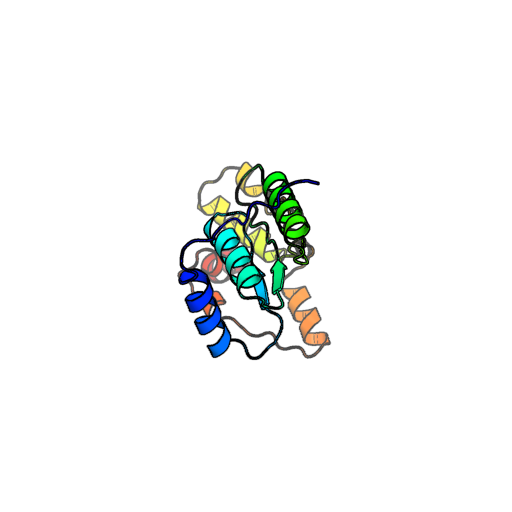 O O . MET A 1 131 ? 9.153 -10.777 -7.847 1.00 80.25 131 MET A O 1
ATOM 976 N N . LEU A 1 132 ? 10.289 -9.922 -6.127 1.00 83.31 132 LEU A N 1
ATOM 977 C CA . LEU A 1 132 ? 11.270 -9.249 -7.001 1.00 83.31 132 LEU A CA 1
ATOM 978 C C . LEU A 1 132 ? 12.034 -10.192 -7.936 1.00 83.31 132 LEU A C 1
ATOM 980 O O . LEU A 1 132 ? 12.483 -9.748 -8.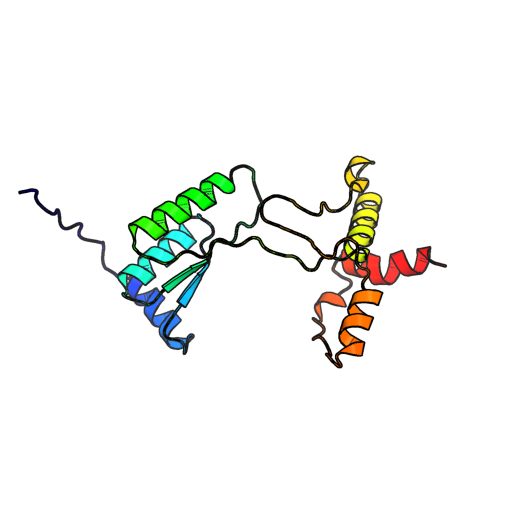986 1.00 83.31 132 LEU A O 1
ATOM 984 N N . GLY A 1 133 ? 12.183 -11.464 -7.564 1.00 77.62 133 GLY A N 1
ATOM 985 C CA . GLY A 1 133 ? 12.775 -12.497 -8.418 1.00 77.62 133 GLY A CA 1
ATOM 986 C C . GLY A 1 133 ? 11.774 -13.227 -9.319 1.00 77.62 133 GLY A C 1
ATOM 987 O O . GLY A 1 133 ? 12.184 -14.112 -10.057 1.00 77.62 133 GLY A O 1
ATOM 988 N N . VAL A 1 134 ? 10.484 -12.889 -9.244 1.00 78.94 134 VAL A N 1
ATOM 989 C CA . VAL A 1 134 ? 9.395 -13.548 -9.977 1.00 78.94 134 VAL A CA 1
ATOM 990 C C . VAL A 1 134 ? 8.991 -12.682 -11.165 1.00 78.94 134 VAL A C 1
ATOM 992 O O . VAL A 1 134 ? 8.705 -11.492 -11.004 1.00 78.94 134 VAL A O 1
ATOM 995 N N . TRP A 1 135 ? 8.930 -13.275 -12.351 1.00 85.44 135 TRP A N 1
ATOM 996 C CA . TRP A 1 135 ? 8.495 -12.618 -13.582 1.00 85.44 135 TRP A CA 1
ATOM 997 C C . TRP A 1 135 ? 6.969 -12.553 -13.685 1.00 85.44 135 TRP A C 1
ATOM 999 O O . TRP A 1 135 ? 6.247 -13.438 -13.218 1.00 85.44 135 TRP A O 1
ATOM 1009 N N . LYS A 1 136 ? 6.435 -11.538 -14.375 1.00 84.12 136 LYS A N 1
ATOM 1010 C CA . LYS A 1 136 ? 4.986 -11.426 -14.631 1.00 84.12 136 LYS A CA 1
ATOM 1011 C C . LYS A 1 136 ? 4.433 -12.623 -15.404 1.00 84.12 136 LYS A C 1
ATOM 1013 O O . LYS A 1 136 ? 3.264 -12.959 -15.224 1.00 84.12 136 LYS A O 1
ATOM 1018 N N . SER A 1 137 ? 5.239 -13.281 -16.237 1.00 86.00 137 SER A N 1
ATOM 1019 C CA . SER A 1 137 ? 4.874 -14.542 -16.896 1.00 86.00 137 SER A CA 1
ATOM 1020 C C . SER A 1 137 ? 4.582 -15.657 -15.885 1.00 86.00 137 SER A C 1
ATOM 1022 O O . SER A 1 137 ? 3.559 -16.328 -16.006 1.00 86.00 137 SER A O 1
ATOM 1024 N N . GLU A 1 138 ? 5.409 -15.797 -14.849 1.00 80.06 138 GLU A N 1
ATOM 1025 C CA . GLU A 1 138 ? 5.223 -16.771 -13.768 1.00 80.06 138 GLU A CA 1
ATOM 1026 C C . GLU A 1 138 ? 3.988 -16.441 -12.920 1.00 80.06 138 GLU A C 1
ATOM 1028 O O . GLU A 1 138 ? 3.226 -17.338 -12.563 1.00 80.06 138 GLU A O 1
ATOM 1033 N N . VAL A 1 139 ? 3.722 -15.153 -12.664 1.00 79.75 139 VAL A N 1
ATOM 1034 C CA . VAL A 1 139 ? 2.488 -14.712 -11.985 1.00 79.75 139 VAL A CA 1
ATOM 1035 C C . VAL A 1 139 ? 1.247 -15.074 -12.805 1.00 79.75 139 VAL A C 1
ATOM 1037 O O . VAL A 1 139 ? 0.274 -15.596 -12.257 1.00 79.75 139 VAL A O 1
ATOM 1040 N N . ARG A 1 140 ? 1.268 -14.832 -14.123 1.00 85.00 140 ARG A N 1
ATOM 1041 C CA . ARG A 1 140 ? 0.155 -15.196 -15.018 1.00 85.00 140 ARG A CA 1
ATOM 1042 C C . ARG A 1 140 ? -0.072 -16.703 -15.042 1.00 85.00 140 ARG A C 1
ATOM 1044 O O . ARG A 1 140 ? -1.217 -17.135 -14.961 1.00 85.00 140 ARG A O 1
ATOM 1051 N N . GLU A 1 141 ? 0.996 -17.491 -15.108 1.00 77.25 141 GLU A N 1
ATOM 1052 C CA . GLU A 1 141 ? 0.909 -18.951 -15.073 1.00 77.25 141 GLU A CA 1
ATOM 1053 C C . GLU A 1 141 ? 0.348 -19.454 -13.733 1.00 77.25 141 GLU A C 1
ATOM 1055 O O . GLU A 1 141 ? -0.567 -20.279 -13.716 1.00 77.25 141 GLU A O 1
ATOM 1060 N N . PHE A 1 142 ? 0.806 -18.888 -12.612 1.00 77.50 142 PHE A N 1
ATOM 1061 C CA . PHE A 1 142 ? 0.301 -19.203 -11.274 1.00 77.50 142 PHE A CA 1
ATOM 1062 C C . PHE A 1 142 ? -1.214 -18.972 -11.139 1.00 77.50 142 PHE A C 1
ATOM 1064 O O . PHE A 1 142 ? -1.913 -19.804 -10.545 1.00 77.50 142 PHE A O 1
ATOM 1071 N N . LEU A 1 143 ? -1.719 -17.862 -11.691 1.00 81.25 143 LEU A N 1
ATOM 1072 C CA . LEU A 1 143 ? -3.147 -17.525 -11.710 1.00 81.25 143 LEU A CA 1
ATOM 1073 C C . LEU A 1 143 ? -3.933 -18.422 -12.676 1.00 81.25 143 LEU A C 1
ATOM 1075 O O . LEU A 1 143 ? -5.004 -18.919 -12.316 1.00 81.25 143 LEU A O 1
ATOM 1079 N N . ARG A 1 144 ? -3.380 -18.694 -13.868 1.00 86.06 144 ARG A N 1
ATOM 1080 C CA . ARG A 1 144 ? -3.986 -19.562 -14.890 1.00 86.06 144 ARG A CA 1
ATOM 1081 C C . ARG A 1 144 ? -4.215 -20.978 -14.365 1.00 86.06 144 ARG A C 1
ATOM 1083 O O . ARG A 1 144 ? -5.309 -21.508 -14.531 1.00 86.06 144 ARG A O 1
ATOM 1090 N N . GLN A 1 145 ? -3.223 -21.560 -13.689 1.00 82.06 145 GLN A N 1
ATOM 1091 C CA . GLN A 1 145 ? -3.324 -22.889 -13.066 1.00 82.06 145 GLN A CA 1
ATOM 1092 C C . GLN A 1 145 ? -4.426 -22.979 -12.001 1.00 82.06 145 GLN A C 1
ATOM 1094 O O . GLN A 1 145 ? -4.894 -24.069 -11.689 1.00 82.06 145 GLN A O 1
ATOM 1099 N N . ARG A 1 146 ? -4.832 -21.840 -11.431 1.00 89.94 146 ARG A N 1
ATOM 1100 C CA . ARG A 1 146 ? -5.872 -21.742 -10.396 1.00 89.94 146 ARG A CA 1
ATOM 1101 C C . ARG A 1 146 ? -7.200 -21.224 -10.931 1.00 89.94 146 ARG A C 1
ATOM 1103 O O . ARG A 1 146 ? -8.119 -21.025 -10.144 1.00 89.94 146 ARG A O 1
ATOM 1110 N N . HIS A 1 147 ? -7.303 -20.999 -12.241 1.00 91.56 147 HIS A N 1
ATOM 1111 C CA . HIS A 1 147 ? -8.488 -20.432 -12.882 1.00 91.56 147 HIS A CA 1
ATOM 1112 C C . HIS A 1 147 ? -8.925 -19.085 -12.273 1.00 91.56 147 HIS A C 1
ATOM 1114 O O . HIS A 1 147 ? -10.112 -18.771 -12.225 1.00 91.56 147 HIS A O 1
ATOM 1120 N N . VAL A 1 148 ? -7.962 -18.276 -11.816 1.00 82.62 148 VAL A N 1
ATOM 1121 C CA . VAL A 1 148 ? -8.221 -16.936 -11.275 1.00 82.62 148 VAL A CA 1
ATOM 1122 C C . VAL A 1 148 ? -7.978 -15.901 -12.367 1.00 82.62 148 VAL A C 1
ATOM 1124 O O . VAL A 1 148 ? -6.872 -15.800 -12.896 1.00 82.62 148 VAL A O 1
ATOM 1127 N N . VAL A 1 149 ? -9.001 -15.105 -12.676 1.00 85.69 149 VAL A N 1
ATOM 1128 C CA . VAL A 1 149 ? -8.886 -13.954 -13.580 1.00 85.69 149 VAL A CA 1
ATOM 1129 C C . VAL A 1 149 ? -8.719 -12.693 -12.729 1.00 85.69 149 VAL A C 1
ATOM 1131 O O . VAL A 1 149 ? -9.658 -12.321 -12.021 1.00 85.69 149 VAL A O 1
ATOM 1134 N N . PRO A 1 150 ? -7.538 -12.046 -12.733 1.00 80.44 150 PRO A N 1
ATOM 1135 C CA . PRO A 1 150 ? -7.341 -10.813 -11.985 1.00 80.44 150 PRO A CA 1
ATOM 1136 C C . PRO A 1 150 ? -8.116 -9.663 -12.638 1.00 80.44 150 PRO A C 1
ATOM 1138 O O . PRO A 1 150 ? -8.300 -9.627 -13.853 1.00 80.44 150 PRO A O 1
ATOM 1141 N N . HIS A 1 151 ? -8.542 -8.696 -11.829 1.00 84.81 151 HIS A N 1
ATOM 1142 C CA . HIS A 1 151 ? -9.095 -7.451 -12.348 1.00 84.81 151 HIS A CA 1
ATOM 1143 C C . HIS A 1 151 ? -7.986 -6.599 -12.981 1.00 84.81 151 HIS A C 1
ATOM 1145 O O . HIS A 1 151 ? -6.938 -6.387 -12.367 1.00 84.81 151 HIS A O 1
ATOM 1151 N N . GLU A 1 152 ? -8.225 -6.088 -14.188 1.00 76.69 152 GLU A N 1
ATOM 1152 C CA . GLU A 1 152 ? -7.306 -5.171 -14.859 1.00 76.69 152 GLU A CA 1
ATOM 1153 C C . GLU A 1 152 ? -7.691 -3.718 -14.576 1.00 76.69 152 GLU A C 1
ATOM 1155 O O . GLU A 1 152 ? -8.715 -3.230 -15.047 1.00 76.69 152 GLU A O 1
ATOM 1160 N N . ASP A 1 153 ? -6.844 -3.017 -13.822 1.00 78.50 153 ASP A N 1
ATOM 1161 C CA . ASP A 1 153 ? -6.984 -1.575 -13.616 1.00 78.50 153 ASP A CA 1
ATOM 1162 C C . ASP A 1 153 ? -6.709 -0.823 -14.940 1.00 78.50 153 ASP A C 1
ATOM 1164 O O . ASP A 1 153 ? -5.607 -0.967 -15.492 1.00 78.50 153 ASP A O 1
ATOM 1168 N N . PRO A 1 154 ? -7.651 0.000 -15.450 1.00 78.56 154 PRO A N 1
ATOM 1169 C CA . PRO A 1 154 ? -7.468 0.803 -16.661 1.00 78.56 154 PRO A CA 1
ATOM 1170 C C . PRO A 1 154 ? -6.215 1.691 -16.652 1.00 78.56 154 PRO A C 1
ATOM 1172 O O . PRO A 1 154 ? -5.637 1.947 -17.712 1.00 78.56 154 PRO A O 1
ATOM 1175 N N . ALA A 1 155 ? -5.743 2.125 -15.476 1.00 75.06 155 ALA A N 1
ATOM 1176 C CA . ALA A 1 155 ? -4.516 2.913 -15.344 1.00 75.06 155 ALA A CA 1
ATOM 1177 C C . ALA A 1 155 ? -3.266 2.163 -15.848 1.00 75.06 155 ALA A C 1
ATOM 1179 O O . ALA A 1 155 ? -2.292 2.794 -16.264 1.00 75.06 155 ALA A O 1
ATOM 1180 N N . ASN A 1 156 ? -3.294 0.825 -15.892 1.00 78.00 156 ASN A N 1
ATOM 1181 C CA . ASN A 1 156 ? -2.196 0.007 -16.422 1.00 78.00 156 ASN A CA 1
ATOM 1182 C C . ASN A 1 156 ? -2.010 0.129 -17.942 1.00 78.00 156 ASN A C 1
ATOM 1184 O O . ASN A 1 156 ? -0.974 -0.294 -18.467 1.00 78.00 156 ASN A O 1
ATOM 1188 N N . LEU A 1 157 ? -2.998 0.682 -18.649 1.00 81.38 157 LEU A N 1
ATOM 1189 C CA . LEU A 1 157 ? -2.969 0.887 -20.098 1.00 81.38 157 LEU A CA 1
ATOM 1190 C C . LEU A 1 157 ? -2.655 2.340 -20.475 1.00 81.38 157 LEU A C 1
ATOM 1192 O O . LEU A 1 157 ? -2.399 2.628 -21.642 1.00 81.38 157 LEU A O 1
ATOM 1196 N N . ASP A 1 158 ? -2.648 3.245 -19.500 1.00 87.56 158 ASP A N 1
ATOM 1197 C CA . ASP A 1 158 ? -2.509 4.674 -19.732 1.00 87.56 158 ASP A CA 1
ATOM 1198 C C . ASP A 1 158 ? -1.044 5.068 -19.984 1.00 87.56 158 ASP A C 1
ATOM 1200 O O . ASP A 1 158 ? -0.208 5.154 -19.078 1.00 87.56 158 ASP A O 1
ATOM 1204 N N . THR A 1 159 ? -0.731 5.342 -21.249 1.00 87.12 159 THR A N 1
ATOM 1205 C CA . THR A 1 159 ? 0.608 5.727 -21.710 1.00 87.12 159 THR A CA 1
ATOM 1206 C C . THR A 1 159 ? 1.042 7.114 -21.236 1.00 87.12 159 THR A C 1
ATOM 1208 O O . THR A 1 159 ? 2.202 7.484 -21.434 1.00 87.12 159 THR A O 1
ATOM 1211 N N . ARG A 1 160 ? 0.196 7.885 -20.535 1.00 87.62 160 ARG A N 1
ATOM 1212 C CA . ARG A 1 160 ? 0.645 9.099 -19.827 1.00 87.62 160 ARG A CA 1
ATOM 1213 C C . ARG A 1 160 ? 1.662 8.755 -18.736 1.00 87.62 160 ARG A C 1
ATOM 1215 O O . ARG A 1 160 ? 2.605 9.522 -18.508 1.00 87.62 160 ARG A O 1
ATOM 1222 N N . PHE A 1 161 ? 1.560 7.573 -18.125 1.00 86.50 161 PHE A N 1
ATOM 1223 C CA . PHE A 1 161 ? 2.516 7.109 -17.123 1.00 86.50 161 PHE A CA 1
ATOM 1224 C C . PHE A 1 161 ? 3.803 6.580 -17.769 1.00 86.50 161 PHE A C 1
ATOM 1226 O O . PHE A 1 161 ? 3.794 5.661 -18.585 1.00 86.50 161 PHE A O 1
ATOM 1233 N N . ALA A 1 162 ? 4.950 7.122 -17.351 1.00 88.56 162 ALA A N 1
ATOM 1234 C CA . ALA A 1 162 ? 6.250 6.787 -17.938 1.00 88.56 162 ALA A CA 1
ATOM 1235 C C . ALA A 1 162 ? 6.594 5.286 -17.862 1.00 88.56 162 ALA A C 1
ATOM 1237 O O . ALA A 1 162 ? 7.157 4.740 -18.806 1.00 88.56 162 ALA A O 1
ATOM 1238 N N . ARG A 1 163 ? 6.211 4.608 -16.770 1.00 87.12 163 ARG A N 1
ATOM 1239 C CA . ARG A 1 163 ? 6.383 3.151 -16.620 1.00 87.12 163 ARG A CA 1
ATOM 1240 C C . ARG A 1 163 ? 5.579 2.351 -17.643 1.00 87.12 163 ARG A C 1
ATOM 1242 O O . ARG A 1 163 ? 6.085 1.367 -18.169 1.00 87.12 163 ARG A O 1
ATOM 1249 N N . VAL A 1 164 ? 4.360 2.790 -17.961 1.00 89.25 164 VAL A N 1
ATOM 1250 C CA . VAL A 1 164 ? 3.509 2.113 -18.948 1.00 89.25 164 VAL A CA 1
ATOM 1251 C C . VAL A 1 164 ? 4.133 2.206 -20.341 1.00 89.25 164 VAL A C 1
ATOM 1253 O O . VAL A 1 164 ? 4.197 1.194 -21.034 1.00 89.25 164 VAL A O 1
ATOM 1256 N N . ARG A 1 165 ? 4.686 3.369 -20.721 1.00 92.25 165 ARG A N 1
ATOM 1257 C CA . ARG A 1 165 ? 5.430 3.511 -21.989 1.00 92.25 165 ARG A CA 1
ATOM 1258 C C . ARG A 1 165 ? 6.650 2.601 -22.048 1.00 92.25 165 ARG A C 1
ATOM 1260 O O . ARG A 1 165 ? 6.852 1.915 -23.042 1.00 92.25 165 ARG A O 1
ATOM 1267 N N . VAL A 1 166 ? 7.431 2.537 -20.967 1.00 91.88 166 VAL A N 1
ATOM 1268 C CA . VAL A 1 166 ? 8.594 1.635 -20.900 1.00 91.88 166 VAL A CA 1
ATOM 1269 C C . VAL A 1 166 ? 8.174 0.190 -21.150 1.00 91.88 166 VAL A C 1
ATOM 1271 O O . VAL A 1 166 ? 8.756 -0.470 -22.005 1.00 91.88 166 VAL A O 1
ATOM 1274 N N . ARG A 1 167 ? 7.120 -0.269 -20.471 1.00 90.62 167 ARG A N 1
ATOM 1275 C CA . ARG A 1 167 ? 6.590 -1.629 -20.609 1.00 90.62 167 ARG A CA 1
ATOM 1276 C C . ARG A 1 167 ? 6.052 -1.937 -22.006 1.00 90.62 167 ARG A C 1
ATOM 1278 O O . ARG A 1 167 ? 6.238 -3.044 -22.490 1.00 90.62 167 ARG A O 1
ATOM 1285 N N . ARG A 1 168 ? 5.320 -1.004 -22.619 1.00 90.75 168 ARG A N 1
ATOM 1286 C CA . ARG A 1 168 ? 4.551 -1.275 -23.846 1.00 90.75 168 ARG A CA 1
ATOM 1287 C C . ARG A 1 168 ? 5.290 -0.947 -25.135 1.00 90.75 168 ARG A C 1
ATOM 1289 O O . ARG A 1 168 ? 4.991 -1.547 -26.159 1.00 90.75 168 ARG A O 1
ATOM 1296 N N . GLU A 1 169 ? 6.201 0.016 -25.092 1.00 91.56 169 GLU A N 1
ATOM 1297 C CA . GLU A 1 169 ? 6.837 0.566 -26.291 1.00 91.56 169 GLU A CA 1
ATOM 1298 C C . GLU A 1 169 ? 8.340 0.294 -26.289 1.00 91.56 169 GLU A C 1
ATOM 1300 O O . GLU A 1 169 ? 8.878 -0.168 -27.290 1.00 91.56 169 GLU A O 1
ATOM 1305 N N . ILE A 1 170 ? 9.014 0.546 -25.162 1.00 92.06 170 ILE A N 1
ATOM 1306 C CA . ILE A 1 170 ? 10.481 0.524 -25.102 1.00 92.06 170 ILE A CA 1
ATOM 1307 C C . ILE A 1 170 ? 11.009 -0.902 -24.951 1.00 92.06 170 ILE A C 1
ATOM 1309 O O . ILE A 1 170 ? 11.774 -1.350 -25.798 1.00 92.06 170 ILE A O 1
ATOM 1313 N N . LEU A 1 171 ? 10.600 -1.629 -23.905 1.00 91.44 171 LEU A N 1
ATOM 1314 C CA . LEU A 1 171 ? 11.091 -2.991 -23.660 1.00 91.44 171 LEU A CA 1
ATOM 1315 C C . LEU A 1 171 ? 10.830 -3.930 -24.855 1.00 91.44 171 LEU A C 1
ATOM 1317 O O . LEU A 1 171 ? 11.794 -4.519 -25.340 1.00 91.44 171 LEU A O 1
ATOM 1321 N N . PRO A 1 172 ? 9.619 -3.977 -25.454 1.00 91.12 172 PRO A N 1
ATOM 1322 C CA . PRO A 1 172 ? 9.365 -4.844 -26.609 1.00 91.12 172 PRO A CA 1
ATOM 1323 C C . PRO A 1 172 ? 10.118 -4.445 -27.887 1.00 91.12 172 PRO A C 1
ATOM 1325 O O . PRO A 1 172 ? 10.144 -5.204 -28.856 1.00 91.12 172 PRO A O 1
ATOM 1328 N N . ALA A 1 173 ? 10.662 -3.226 -27.960 1.00 89.75 173 ALA A N 1
ATOM 1329 C CA . ALA A 1 173 ? 11.518 -2.805 -29.066 1.00 89.75 173 ALA A CA 1
ATOM 1330 C C . ALA A 1 173 ? 12.982 -3.228 -28.868 1.00 89.75 173 ALA A C 1
ATOM 1332 O O . ALA A 1 173 ? 13.694 -3.360 -29.857 1.00 89.75 173 ALA A O 1
ATOM 1333 N N . LEU A 1 174 ? 13.415 -3.442 -27.620 1.00 85.00 174 LEU A N 1
ATOM 1334 C CA . LEU A 1 174 ? 14.770 -3.878 -27.264 1.00 85.00 174 LEU A CA 1
ATOM 1335 C C . LEU A 1 174 ? 14.937 -5.404 -27.268 1.00 85.00 174 LEU A C 1
ATOM 1337 O O . LEU A 1 174 ? 16.056 -5.889 -27.372 1.00 85.00 174 LEU A O 1
ATOM 1341 N N . GLU A 1 175 ? 13.843 -6.153 -27.142 1.00 81.19 175 GLU A N 1
ATOM 1342 C CA . GLU A 1 175 ? 13.830 -7.625 -27.167 1.00 81.19 175 GLU A CA 1
ATOM 1343 C C . GLU A 1 175 ? 13.837 -8.220 -28.591 1.00 81.19 175 GLU A C 1
ATOM 1345 O O . GLU A 1 175 ? 13.732 -9.437 -28.743 1.00 81.19 175 GLU A O 1
ATOM 1350 N N . ARG A 1 176 ? 13.927 -7.378 -29.631 1.00 56.25 176 ARG A N 1
ATOM 1351 C CA . ARG A 1 176 ? 13.931 -7.786 -31.046 1.00 56.25 176 ARG A CA 1
ATOM 1352 C C . ARG A 1 176 ? 15.327 -7.954 -31.621 1.00 56.25 176 ARG A C 1
ATOM 1354 O O . ARG A 1 176 ? 16.210 -7.143 -31.271 1.00 56.25 176 ARG A O 1
#

Nearest PDB structures (foldseek):
  5mkq-assembly1_B  TM=4.170E-01  e=5.676E-07  Pyrococcus horikoshii OT3
  5mkq-assembly1_A  TM=4.170E-01  e=9.281E-07  Pyrococcus horikoshii OT3
  5mko-assembly1_B  TM=4.089E-01  e=5.676E-07  Pyrococcus horikoshii OT3
  3vrh-assembly1_A-2  TM=4.094E-01  e=2.481E-06  Pyrococcus horikoshii OT3
  5ztb-assembly3_C  TM=4.125E-01  e=4.314E-06  Thermus thermophilus HB27

Sequence (176 aa):
MGSHSAFLAPDGRFETLTNARLASDVRNPRVLVAVSGGPDSTALLLALREAGRDIVAAHYDHALRDGSDAVARQVAELCARIGVPLITERLALAHTADDVVEGSVLHLLRGCGLAGLRGMPERRGHFVRPMLGVWKSEVREFLRQRHVVPHEDPANLDTRFARVRVRREILPALER